Protein AF-A0A6B3GI11-F1 (afdb_monomer)

Solvent-accessible surface area (backbone atoms only — not comparable to full-atom values): 4671 Å² total; per-residue (Å²): 140,81,81,87,80,78,80,76,79,82,70,86,63,84,71,82,50,66,64,58,53,45,37,35,76,75,70,70,37,95,67,73,62,84,64,42,51,62,52,25,54,42,41,63,73,71,45,89,85,86,88,88,71,62,90,90,64,56,65,64,54,50,56,53,49,45,74,74,99

pLDDT: mean 87.45, std 19.05, range [42.88, 98.62]

Radius of gyration: 17.85 Å; Cα contacts (8 Å, |Δi|>4): 46; chains: 1; bounding box: 66×25×20 Å

Foldseek 3Di:
DDDDDDPPPPPPPVDDDQLQVCCCPPVVDNDQDDCLVVLQVCVLVVHDDDDDDDPVNPVVSSPVSSVVD

Sequence (69 aa):
MDETTGTVTDTGTGGESEARRTLHRVFGYESFRGEQGAIIEHVVAGGDAVVLMPTGGGKSLCYQIPSLV

Structure (mmCIF, N/CA/C/O backbone):
data_AF-A0A6B3GI11-F1
#
_entry.id   AF-A0A6B3GI11-F1
#
loop_
_atom_site.group_PDB
_atom_site.id
_atom_site.type_symbol
_atom_site.label_atom_id
_atom_site.label_alt_id
_atom_site.label_comp_id
_atom_site.label_asym_id
_atom_site.label_entity_id
_atom_site.label_seq_id
_atom_site.pdbx_PDB_ins_code
_atom_site.Cartn_x
_atom_site.Cartn_y
_atom_site.Cartn_z
_atom_site.occupancy
_atom_site.B_iso_or_equiv
_atom_site.auth_seq_id
_atom_site.auth_comp_id
_atom_site.auth_asym_id
_atom_site.auth_atom_id
_atom_site.pdbx_PDB_model_num
ATOM 1 N N . MET A 1 1 ? -52.611 13.270 4.805 1.00 52.09 1 MET A N 1
ATOM 2 C CA . MET A 1 1 ? -53.110 12.358 3.761 1.00 52.09 1 MET A CA 1
ATOM 3 C C . MET A 1 1 ? -52.798 13.087 2.468 1.00 52.09 1 MET A C 1
ATOM 5 O O . MET A 1 1 ? -53.517 14.016 2.143 1.00 52.09 1 MET A O 1
ATOM 9 N N . ASP A 1 2 ? -51.579 13.021 1.953 1.00 44.47 2 ASP A N 1
ATOM 10 C CA . ASP A 1 2 ? -50.940 11.873 1.288 1.00 44.47 2 ASP A CA 1
ATOM 11 C C . ASP A 1 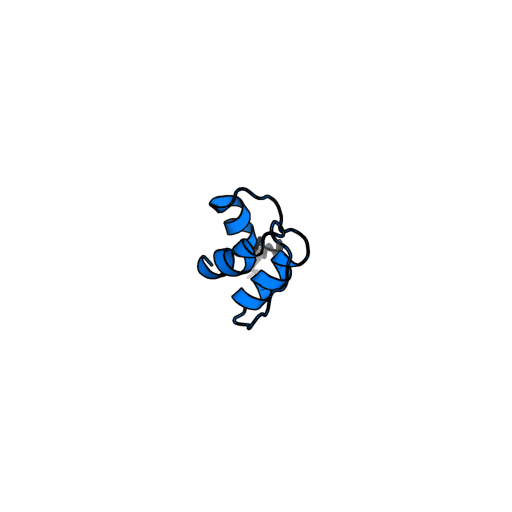2 ? -49.427 12.201 1.210 1.00 44.47 2 ASP A C 1
ATOM 13 O O . ASP A 1 2 ? -49.067 13.323 0.859 1.00 44.47 2 ASP A O 1
ATOM 17 N N . GLU A 1 3 ? -48.599 11.522 2.001 1.00 42.88 3 GLU A N 1
ATOM 18 C CA . GLU A 1 3 ? -47.628 10.501 1.561 1.00 42.88 3 GLU A CA 1
ATOM 19 C C . GLU A 1 3 ? -46.372 11.034 0.833 1.00 42.88 3 GLU A C 1
ATOM 21 O O . GLU A 1 3 ? -46.353 11.401 -0.335 1.00 42.88 3 GLU A O 1
ATOM 26 N N . THR A 1 4 ? -45.292 11.076 1.620 1.00 60.66 4 THR A N 1
ATOM 27 C CA . THR A 1 4 ? -43.899 10.745 1.298 1.00 60.66 4 THR A CA 1
ATOM 28 C C . THR A 1 4 ? -43.568 10.484 -0.174 1.00 60.66 4 THR A C 1
ATOM 30 O O . THR A 1 4 ? -43.849 9.420 -0.710 1.00 60.66 4 THR A O 1
ATOM 33 N N . THR A 1 5 ? -42.772 11.366 -0.777 1.00 51.47 5 THR A N 1
ATOM 34 C CA . THR A 1 5 ? -41.802 10.941 -1.796 1.00 51.47 5 THR A CA 1
ATOM 35 C C . THR A 1 5 ? -40.425 11.367 -1.316 1.00 51.47 5 THR A C 1
ATOM 37 O O . THR A 1 5 ? -39.909 12.428 -1.655 1.00 51.47 5 THR A O 1
ATOM 40 N N . GLY A 1 6 ? -39.852 10.536 -0.444 1.00 49.62 6 GLY A N 1
ATOM 41 C CA . GLY A 1 6 ? -38.417 10.525 -0.237 1.00 49.62 6 GLY A CA 1
ATOM 42 C C . GLY A 1 6 ? -37.770 10.095 -1.544 1.00 49.62 6 GLY A C 1
ATOM 43 O O . GLY A 1 6 ? -37.892 8.942 -1.952 1.00 49.62 6 GLY A O 1
ATOM 44 N N . THR A 1 7 ? -37.085 11.012 -2.214 1.00 46.97 7 THR A N 1
ATOM 45 C CA . THR A 1 7 ? -36.089 10.635 -3.212 1.00 46.97 7 THR A CA 1
ATOM 46 C C . THR A 1 7 ? -34.919 10.012 -2.467 1.00 46.97 7 THR A C 1
ATOM 48 O O . THR A 1 7 ? -33.981 10.694 -2.060 1.00 46.97 7 THR A O 1
ATOM 51 N N . VAL A 1 8 ? -35.004 8.698 -2.257 1.00 58.53 8 VAL A N 1
ATOM 52 C CA . VAL A 1 8 ? -33.837 7.849 -2.042 1.00 58.53 8 VAL A CA 1
ATOM 53 C C . VAL A 1 8 ? -33.061 7.891 -3.352 1.00 58.53 8 VAL A C 1
ATOM 55 O O . VAL A 1 8 ? -33.344 7.143 -4.283 1.00 58.53 8 VAL A O 1
ATOM 58 N N . THR A 1 9 ? -32.111 8.816 -3.464 1.00 48.88 9 THR A N 1
ATOM 59 C CA . THR A 1 9 ? -31.030 8.665 -4.434 1.00 48.88 9 THR A CA 1
ATOM 60 C C . THR A 1 9 ? -30.098 7.597 -3.881 1.00 48.88 9 THR A C 1
ATOM 62 O O . THR A 1 9 ? -29.104 7.895 -3.222 1.00 48.88 9 THR A O 1
ATOM 65 N N . ASP A 1 10 ? -30.462 6.339 -4.120 1.00 57.56 10 ASP A N 1
ATOM 66 C CA . ASP A 1 10 ? -29.499 5.249 -4.188 1.00 57.56 10 ASP A CA 1
ATOM 67 C C . ASP A 1 10 ? -28.636 5.484 -5.432 1.00 57.56 10 ASP A C 1
ATOM 69 O O . ASP A 1 10 ? -28.886 4.977 -6.521 1.00 57.56 10 ASP A O 1
ATOM 73 N N . THR A 1 11 ? -27.643 6.355 -5.293 1.00 50.16 11 THR A N 1
ATOM 74 C CA . THR A 1 11 ? -26.456 6.291 -6.135 1.00 50.16 11 THR A CA 1
ATOM 75 C C . THR A 1 11 ? -25.431 5.497 -5.351 1.00 50.16 11 THR A C 1
ATOM 77 O O . THR A 1 11 ? -24.583 6.073 -4.668 1.00 50.16 11 THR A O 1
ATOM 80 N N . GLY A 1 12 ? -25.525 4.170 -5.439 1.00 50.03 12 GLY A N 1
ATOM 81 C CA . GLY A 1 12 ? -24.429 3.248 -5.163 1.00 50.03 12 GLY A CA 1
ATOM 82 C C . GLY A 1 12 ? -23.263 3.505 -6.119 1.00 50.03 12 GLY A C 1
ATOM 83 O O . GLY A 1 12 ? -22.946 2.693 -6.981 1.00 50.03 12 GLY A O 1
ATOM 84 N N . THR A 1 13 ? -22.626 4.666 -5.996 1.00 47.62 13 THR A N 1
ATOM 85 C CA . THR A 1 13 ? -21.306 4.912 -6.557 1.00 47.62 13 THR A CA 1
ATOM 86 C C . THR A 1 13 ? -20.351 4.144 -5.664 1.00 47.62 13 THR A C 1
ATOM 88 O O . THR A 1 13 ? -20.194 4.504 -4.498 1.00 47.62 13 THR A O 1
ATOM 91 N N . GLY A 1 14 ? -19.750 3.069 -6.179 1.00 49.16 14 GLY A N 1
ATOM 92 C CA . GLY A 1 14 ? -18.662 2.368 -5.500 1.00 49.16 14 GLY A CA 1
ATOM 93 C C . GLY A 1 14 ? -17.614 3.384 -5.053 1.00 49.16 14 GLY A C 1
ATOM 94 O O . GLY A 1 14 ? -16.887 3.938 -5.878 1.00 49.16 14 GLY A O 1
ATOM 95 N N . GLY A 1 15 ? -17.622 3.706 -3.760 1.00 69.88 15 GLY A N 1
ATOM 96 C CA . GLY A 1 15 ? -16.786 4.750 -3.192 1.00 69.88 15 GLY A CA 1
ATOM 97 C C . GLY A 1 15 ? -15.317 4.391 -3.354 1.00 69.88 15 GLY A C 1
ATOM 98 O O . GLY A 1 15 ? -14.920 3.238 -3.197 1.00 69.88 15 GLY A O 1
ATOM 99 N N . GLU A 1 16 ? -14.496 5.384 -3.676 1.00 82.25 16 GLU A N 1
ATOM 100 C CA . GLU A 1 16 ? -13.050 5.209 -3.708 1.00 82.25 16 GLU A CA 1
ATOM 101 C C . GLU A 1 16 ? -12.525 4.782 -2.329 1.00 82.25 16 GLU A C 1
ATOM 103 O O . GLU A 1 16 ? -12.709 5.503 -1.339 1.00 82.25 16 GLU A O 1
ATOM 108 N N . SER A 1 17 ? -11.841 3.632 -2.271 1.00 94.25 17 SER A N 1
ATOM 109 C CA . SER A 1 17 ? -11.239 3.139 -1.031 1.00 94.25 17 SER A CA 1
ATOM 110 C C . SER A 1 17 ? -10.264 4.170 -0.450 1.00 94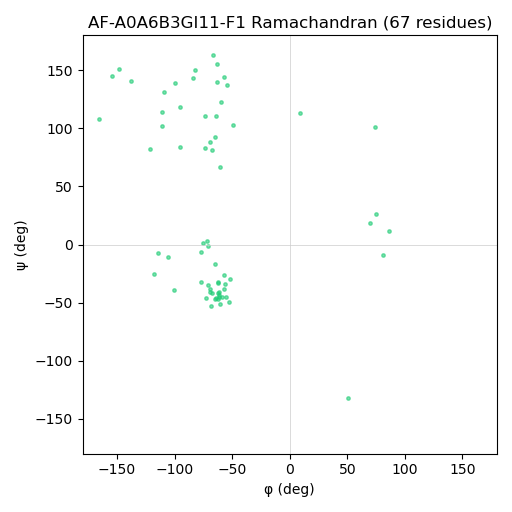.25 17 SER A C 1
ATOM 112 O O . SER A 1 17 ? -9.571 4.877 -1.187 1.00 94.25 17 SER A O 1
ATOM 114 N N . GLU A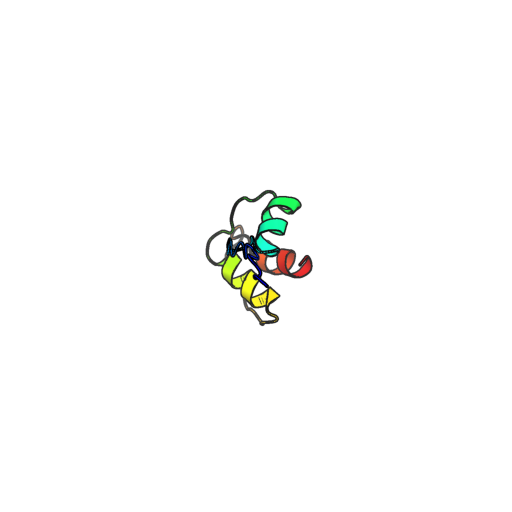 1 18 ? -10.195 4.271 0.883 1.00 96.88 18 GLU A N 1
ATOM 115 C CA . GLU A 1 18 ? -9.235 5.167 1.555 1.00 96.88 18 GLU A CA 1
ATOM 116 C C . GLU A 1 18 ? -7.793 4.861 1.124 1.00 96.88 18 GLU A C 1
ATOM 118 O O . GLU A 1 18 ? -6.987 5.770 0.930 1.00 96.88 18 GLU A O 1
ATOM 123 N N . ALA A 1 19 ? -7.487 3.586 0.862 1.00 97.94 19 ALA A N 1
ATOM 124 C CA . ALA A 1 19 ? -6.204 3.160 0.318 1.00 97.94 19 ALA A CA 1
ATOM 125 C C . ALA A 1 19 ? -5.893 3.816 -1.042 1.00 97.94 19 ALA A C 1
ATOM 127 O O . ALA A 1 19 ? -4.781 4.311 -1.234 1.00 97.94 19 ALA A O 1
ATOM 128 N N . ARG A 1 20 ? -6.861 3.873 -1.973 1.00 97.75 20 ARG A N 1
ATOM 129 C CA . ARG A 1 20 ? -6.680 4.519 -3.288 1.00 97.75 20 ARG A CA 1
ATOM 130 C C . ARG A 1 20 ? -6.560 6.043 -3.161 1.00 97.75 20 ARG A C 1
ATOM 132 O O . ARG A 1 20 ? -5.681 6.638 -3.785 1.00 97.75 20 ARG A O 1
ATOM 139 N N . ARG A 1 21 ? -7.328 6.659 -2.256 1.00 98.06 21 ARG A N 1
ATOM 140 C CA . ARG A 1 21 ? -7.181 8.089 -1.927 1.00 98.06 21 ARG A CA 1
ATOM 141 C C . ARG A 1 21 ? -5.801 8.415 -1.362 1.00 98.06 21 ARG A C 1
ATOM 143 O O . ARG A 1 21 ? -5.200 9.417 -1.750 1.00 98.06 21 ARG A O 1
ATOM 150 N N . THR A 1 22 ? -5.283 7.580 -0.465 1.00 98.38 22 THR A N 1
ATOM 151 C CA . THR A 1 22 ? -3.944 7.736 0.115 1.00 98.38 22 THR A CA 1
ATOM 152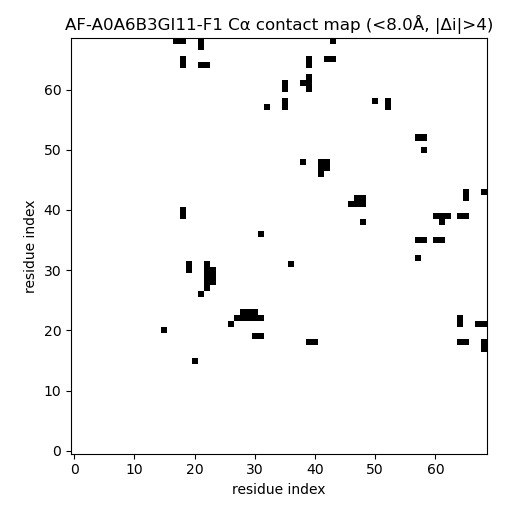 C C . THR A 1 22 ? -2.853 7.524 -0.928 1.00 98.38 22 THR A C 1
ATOM 154 O O . THR A 1 22 ? -1.915 8.320 -0.981 1.00 98.38 22 THR A O 1
ATOM 157 N N . LEU A 1 23 ? -2.996 6.524 -1.805 1.00 98.38 23 LEU A N 1
ATOM 158 C CA . LEU A 1 23 ? -2.091 6.300 -2.933 1.00 98.38 23 LEU A CA 1
ATOM 159 C C . LEU A 1 23 ? -1.932 7.574 -3.779 1.00 98.38 23 LEU A C 1
ATOM 161 O O . LEU A 1 23 ? -0.810 8.015 -4.026 1.00 98.38 23 LEU A O 1
ATOM 165 N N . HIS A 1 24 ? -3.047 8.199 -4.156 1.00 98.31 24 HIS A N 1
ATOM 166 C CA . HIS A 1 24 ? -3.019 9.422 -4.950 1.00 98.31 24 HIS A CA 1
ATOM 167 C C . HIS A 1 24 ? -2.465 10.615 -4.155 1.00 98.31 24 HIS A C 1
ATOM 169 O O . HIS A 1 24 ? -1.518 11.269 -4.582 1.00 98.31 24 HIS A O 1
ATOM 175 N N . ARG A 1 25 ? -3.018 10.897 -2.970 1.00 98.19 25 ARG A N 1
ATOM 176 C CA . ARG A 1 25 ? -2.710 12.118 -2.204 1.00 98.19 25 ARG A CA 1
ATOM 177 C C . ARG A 1 25 ? -1.306 12.137 -1.595 1.00 98.19 25 ARG A C 1
ATOM 179 O O . ARG A 1 25 ? -0.733 13.213 -1.465 1.00 98.19 25 ARG A O 1
ATOM 186 N N . VAL A 1 26 ? -0.784 10.986 -1.171 1.00 98.25 26 VAL A N 1
ATOM 187 C CA . VAL A 1 26 ? 0.501 10.890 -0.453 1.00 98.25 26 VAL A CA 1
ATOM 188 C C . VAL A 1 26 ? 1.628 10.443 -1.378 1.00 98.25 26 VAL A C 1
ATOM 190 O O . VAL A 1 26 ? 2.737 10.961 -1.276 1.00 98.25 26 VAL A O 1
ATOM 193 N N . PHE A 1 27 ? 1.352 9.507 -2.288 1.00 97.94 27 PHE A N 1
ATOM 194 C CA . PHE A 1 27 ? 2.378 8.904 -3.144 1.00 97.94 27 PHE A CA 1
ATOM 195 C C . PHE A 1 27 ? 2.329 9.396 -4.596 1.00 97.94 27 PHE A C 1
ATOM 197 O O . PHE A 1 27 ? 3.269 9.140 -5.346 1.00 97.94 27 PHE A O 1
ATOM 204 N N . GLY A 1 28 ? 1.274 10.115 -4.998 1.00 98.12 28 GLY A N 1
ATOM 205 C CA . GLY A 1 28 ? 1.147 10.682 -6.342 1.00 98.12 28 GLY A CA 1
ATOM 206 C C . GLY A 1 28 ? 0.921 9.643 -7.442 1.00 98.12 28 GLY A C 1
ATOM 207 O O . GLY A 1 28 ? 1.175 9.938 -8.607 1.00 98.12 28 GLY A O 1
ATOM 208 N N . TYR A 1 29 ? 0.485 8.426 -7.096 1.00 98.00 29 TYR A N 1
ATOM 209 C CA . TYR A 1 29 ? 0.193 7.379 -8.076 1.00 98.00 29 TYR A CA 1
ATOM 210 C C . TYR A 1 29 ? -1.310 7.278 -8.349 1.00 98.00 29 TYR A C 1
ATOM 212 O O . TYR A 1 29 ? -2.125 7.323 -7.430 1.00 98.00 29 TYR A O 1
ATOM 220 N N . GLU A 1 30 ? -1.672 7.097 -9.618 1.00 96.31 30 GLU A N 1
ATOM 221 C CA . GLU A 1 30 ? -3.072 6.982 -10.052 1.00 96.31 30 GLU A CA 1
ATOM 222 C C . GLU A 1 30 ? -3.673 5.603 -9.748 1.00 96.31 30 GLU A C 1
ATOM 224 O O . GLU A 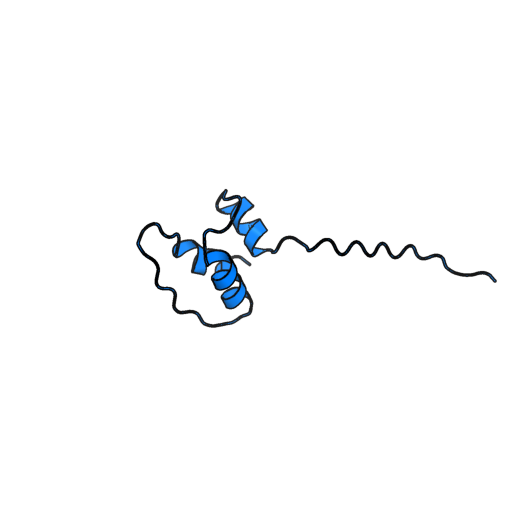1 30 ? -4.867 5.482 -9.473 1.00 96.31 30 GLU A O 1
ATOM 229 N N . SER A 1 31 ? -2.847 4.554 -9.784 1.00 97.06 31 SER A N 1
ATOM 230 C CA . SER A 1 31 ? -3.295 3.176 -9.601 1.00 97.06 31 SER A CA 1
ATOM 231 C C . SER A 1 31 ? -2.240 2.301 -8.933 1.00 97.06 31 SER A C 1
ATOM 233 O O . SER A 1 31 ? -1.030 2.492 -9.093 1.00 97.06 31 SER A O 1
ATOM 235 N N . PHE A 1 32 ? -2.714 1.288 -8.210 1.00 97.88 32 PHE A N 1
ATOM 236 C CA . PHE A 1 32 ? -1.874 0.192 -7.746 1.00 97.88 32 PHE A CA 1
ATOM 237 C C . PHE A 1 32 ? -1.305 -0.592 -8.932 1.00 97.88 32 PHE A C 1
ATOM 239 O O . PHE A 1 32 ? -1.873 -0.605 -10.026 1.00 97.88 32 PHE A O 1
ATOM 246 N N . ARG A 1 33 ? -0.172 -1.260 -8.712 1.00 97.25 33 ARG A N 1
ATOM 247 C CA . ARG A 1 33 ? 0.454 -2.145 -9.701 1.00 97.25 33 ARG A CA 1
ATOM 248 C C . ARG A 1 33 ? 0.317 -3.597 -9.266 1.00 97.25 33 ARG A 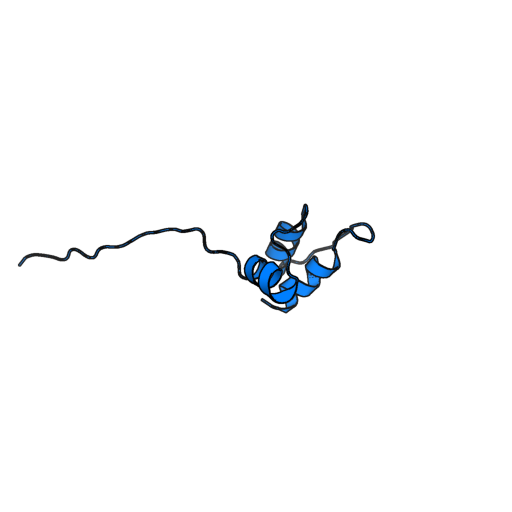C 1
ATOM 250 O O . ARG A 1 33 ? 0.684 -3.929 -8.140 1.00 97.25 33 ARG A O 1
ATOM 257 N N . GLY A 1 34 ? -0.137 -4.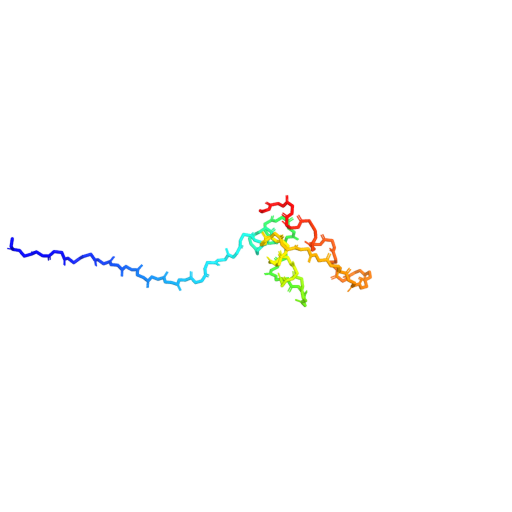457 -10.177 1.00 96.00 34 GLY A N 1
ATOM 258 C CA . GLY A 1 34 ? -0.321 -5.887 -9.909 1.00 96.00 34 GLY A CA 1
ATOM 259 C C . GLY A 1 34 ? -1.122 -6.127 -8.627 1.00 96.00 34 GLY A C 1
ATOM 260 O O . GLY A 1 34 ? -2.115 -5.450 -8.375 1.00 96.00 34 GLY A O 1
ATOM 261 N N . GLU A 1 35 ? -0.619 -7.019 -7.777 1.00 96.94 35 GLU A N 1
ATOM 262 C CA . GLU A 1 35 ? -1.293 -7.459 -6.548 1.00 96.94 35 GLU A CA 1
ATOM 263 C C . GLU A 1 35 ? -1.254 -6.448 -5.386 1.00 96.94 35 GLU A C 1
ATOM 265 O O . GLU A 1 35 ? -1.764 -6.740 -4.308 1.00 96.94 35 GLU A O 1
ATOM 270 N N . GLN A 1 36 ? -0.659 -5.258 -5.556 1.00 98.44 36 GLN A N 1
ATOM 271 C CA . GLN A 1 36 ? -0.540 -4.275 -4.468 1.00 98.44 36 GLN A CA 1
ATOM 272 C C . GLN A 1 36 ? -1.894 -3.928 -3.840 1.00 98.44 36 GLN A C 1
ATOM 274 O O . GLN A 1 36 ? -1.986 -3.895 -2.617 1.00 98.44 36 GLN A O 1
ATOM 279 N N . GLY A 1 37 ? -2.924 -3.695 -4.662 1.00 97.88 37 GLY A N 1
ATOM 280 C CA . GLY A 1 37 ? -4.263 -3.343 -4.181 1.00 97.88 37 GLY A CA 1
ATOM 281 C C . GLY A 1 37 ? -4.856 -4.442 -3.303 1.00 97.88 37 GLY A C 1
ATOM 282 O O . GLY A 1 37 ? -5.205 -4.180 -2.158 1.00 97.88 37 GLY A O 1
ATOM 283 N N . ALA A 1 38 ? -4.850 -5.685 -3.794 1.00 97.94 38 ALA A N 1
ATOM 284 C CA . ALA A 1 38 ? -5.370 -6.839 -3.062 1.00 97.94 38 ALA A CA 1
ATOM 285 C C . ALA A 1 38 ? -4.606 -7.100 -1.750 1.00 97.94 38 ALA A C 1
ATOM 287 O O . ALA A 1 38 ? -5.218 -7.361 -0.717 1.00 97.94 38 ALA A O 1
ATOM 288 N N . ILE A 1 39 ? -3.272 -6.981 -1.762 1.00 98.50 39 ILE A N 1
ATOM 289 C CA . ILE A 1 39 ? -2.441 -7.121 -0.555 1.00 98.50 39 ILE A CA 1
ATOM 290 C C . ILE A 1 39 ? -2.792 -6.038 0.472 1.00 98.50 39 ILE A C 1
ATOM 292 O O . ILE A 1 39 ? -2.952 -6.339 1.651 1.00 98.50 39 ILE A O 1
ATOM 296 N N . ILE A 1 40 ? -2.899 -4.781 0.035 1.00 98.56 40 ILE A N 1
ATOM 297 C CA . ILE A 1 40 ? -3.209 -3.648 0.913 1.00 98.56 40 ILE A CA 1
ATOM 298 C C . ILE A 1 40 ? -4.607 -3.805 1.507 1.00 98.56 40 ILE A C 1
ATOM 300 O O . ILE A 1 40 ? -4.761 -3.647 2.712 1.00 98.56 40 ILE A O 1
ATOM 304 N N . GLU A 1 41 ? -5.607 -4.150 0.697 1.00 98.00 41 GLU A N 1
ATOM 305 C CA . GLU A 1 41 ? -6.981 -4.367 1.158 1.00 98.00 41 GLU A CA 1
ATOM 306 C C . GLU A 1 41 ? -7.070 -5.508 2.178 1.00 98.00 41 GLU A C 1
ATOM 308 O O . GLU A 1 41 ? -7.732 -5.356 3.203 1.00 98.00 41 GLU A O 1
ATOM 313 N N . HIS A 1 42 ? -6.345 -6.610 1.957 1.00 98.31 42 HIS A N 1
ATOM 314 C CA . HIS A 1 42 ? -6.263 -7.720 2.911 1.00 98.31 42 HIS A CA 1
ATOM 315 C C . HIS A 1 42 ? -5.669 -7.290 4.258 1.00 98.31 42 HIS A C 1
ATOM 317 O O . HIS A 1 42 ? -6.219 -7.619 5.308 1.00 98.31 42 HIS A O 1
ATOM 323 N N . VAL A 1 43 ? -4.578 -6.518 4.240 1.00 98.44 43 VAL A N 1
ATOM 324 C CA . VAL A 1 43 ? -3.933 -6.030 5.471 1.00 98.44 43 VAL A CA 1
ATOM 325 C C . VAL A 1 43 ? -4.801 -4.991 6.186 1.00 98.44 43 VAL A C 1
ATOM 327 O O . VAL A 1 43 ? -4.940 -5.047 7.405 1.00 98.44 43 VAL A O 1
ATOM 330 N N . VAL A 1 44 ? -5.441 -4.079 5.449 1.00 98.00 44 VAL A N 1
ATOM 331 C CA . VAL A 1 44 ? -6.381 -3.090 6.010 1.00 98.00 44 VAL A CA 1
ATOM 332 C C . VAL A 1 44 ? -7.594 -3.772 6.651 1.00 98.00 44 VAL A C 1
ATOM 334 O O . VAL A 1 44 ? -8.091 -3.303 7.671 1.00 98.00 44 VAL A O 1
ATOM 337 N N . ALA A 1 45 ? -8.036 -4.916 6.124 1.00 97.69 45 ALA A N 1
ATOM 338 C CA . ALA A 1 45 ? -9.080 -5.737 6.738 1.00 97.69 45 ALA A CA 1
ATOM 339 C C . ALA A 1 45 ? -8.623 -6.482 8.016 1.00 97.69 45 ALA A C 1
ATOM 341 O O . ALA A 1 45 ? -9.402 -7.242 8.591 1.00 97.69 45 ALA A O 1
ATOM 342 N N . GLY A 1 46 ? -7.382 -6.273 8.471 1.00 97.56 46 GLY A N 1
ATOM 343 C CA . GLY A 1 46 ? -6.798 -6.912 9.652 1.00 97.56 46 GLY A CA 1
ATOM 344 C C . GLY A 1 46 ? -6.167 -8.280 9.380 1.00 97.56 46 GLY A C 1
ATOM 345 O O . GLY A 1 46 ? -5.869 -9.004 10.326 1.00 97.56 46 GLY A O 1
ATOM 346 N N . GLY A 1 47 ? -5.991 -8.658 8.111 1.00 98.38 47 GLY A N 1
ATOM 347 C CA . GLY A 1 47 ? -5.358 -9.913 7.721 1.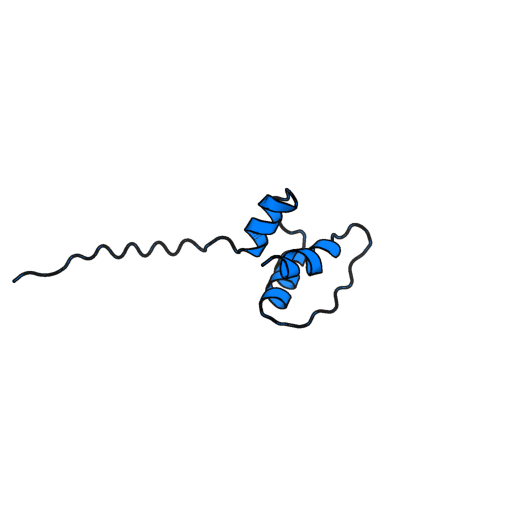00 98.38 47 GLY A CA 1
ATOM 348 C C . GLY A 1 47 ? -3.828 -9.852 7.727 1.00 98.38 47 GLY A C 1
ATOM 349 O O . GLY A 1 47 ? -3.220 -8.828 7.417 1.00 98.38 47 GLY A O 1
ATOM 350 N N . ASP A 1 48 ? -3.189 -10.989 8.000 1.00 98.31 48 ASP A N 1
ATOM 351 C CA . ASP A 1 48 ? -1.733 -11.134 7.899 1.00 98.31 48 ASP A CA 1
ATOM 352 C C . ASP A 1 48 ? -1.295 -11.451 6.463 1.00 98.31 48 ASP A C 1
ATOM 354 O O . ASP A 1 48 ? -1.950 -12.224 5.759 1.00 98.31 48 ASP A O 1
ATOM 358 N N . ALA A 1 49 ? -0.153 -10.908 6.031 1.00 97.25 49 ALA A N 1
ATOM 359 C CA . ALA A 1 49 ? 0.394 -11.143 4.694 1.00 97.25 49 ALA A CA 1
ATOM 360 C C . ALA A 1 49 ? 1.913 -11.372 4.704 1.00 97.25 49 ALA A C 1
ATOM 362 O O . ALA A 1 49 ? 2.667 -10.667 5.374 1.00 97.25 49 ALA A O 1
ATOM 363 N N . VAL A 1 50 ? 2.379 -12.308 3.870 1.00 97.88 50 VAL A N 1
ATOM 364 C CA . VAL A 1 50 ? 3.799 -12.475 3.521 1.00 97.88 50 VAL A CA 1
ATOM 365 C C . VAL A 1 50 ? 3.984 -12.071 2.063 1.00 97.88 50 VAL A C 1
ATOM 367 O O . VAL A 1 50 ? 3.466 -12.720 1.158 1.00 97.88 50 VAL A O 1
ATOM 370 N N . VAL A 1 51 ? 4.730 -10.990 1.824 1.00 97.56 51 VAL A N 1
ATOM 371 C CA . VAL A 1 51 ? 4.814 -10.361 0.497 1.00 97.56 51 VAL A CA 1
ATOM 372 C C . VAL A 1 51 ? 6.193 -10.555 -0.138 1.00 97.56 51 VAL A C 1
ATOM 374 O O . VAL A 1 51 ? 7.150 -9.820 0.140 1.00 97.56 51 VAL A O 1
ATOM 377 N N . LEU A 1 52 ? 6.288 -11.491 -1.086 1.00 97.19 52 LEU A N 1
ATOM 378 C CA . LEU A 1 52 ? 7.470 -11.681 -1.930 1.00 97.19 52 LEU A CA 1
ATOM 379 C C . LEU A 1 52 ? 7.305 -10.939 -3.262 1.00 97.19 52 LEU A C 1
ATOM 381 O O . LEU A 1 52 ? 6.402 -11.197 -4.042 1.00 97.19 52 LEU A O 1
ATOM 385 N N . MET A 1 53 ? 8.198 -9.988 -3.512 1.00 96.31 53 MET A N 1
ATOM 386 C CA . MET A 1 53 ? 8.222 -9.134 -4.707 1.00 96.31 53 MET A CA 1
ATOM 387 C C . MET A 1 53 ? 9.669 -8.684 -4.912 1.00 96.31 53 MET A C 1
ATOM 389 O O . MET A 1 53 ? 10.336 -8.444 -3.896 1.00 96.31 53 MET A O 1
ATOM 393 N N . PRO A 1 54 ? 10.139 -8.531 -6.159 1.00 96.75 54 PRO A N 1
ATOM 394 C CA . PRO A 1 54 ? 11.486 -8.055 -6.449 1.00 96.75 54 PRO A CA 1
ATOM 395 C C . PRO A 1 54 ? 11.683 -6.591 -6.030 1.00 96.75 54 PRO A C 1
ATOM 397 O O . PRO A 1 54 ? 10.722 -5.835 -5.838 1.00 96.75 54 PRO A O 1
ATOM 400 N N . THR A 1 55 ? 12.944 -6.169 -5.934 1.00 95.75 55 THR A N 1
ATOM 401 C CA . THR A 1 55 ? 13.305 -4.751 -5.792 1.00 95.75 55 THR A CA 1
ATOM 402 C C . THR A 1 55 ? 12.681 -3.933 -6.925 1.00 95.75 55 THR A C 1
ATOM 404 O O . THR A 1 55 ? 12.650 -4.373 -8.071 1.00 95.75 55 THR A O 1
ATOM 407 N N . GLY A 1 56 ? 12.137 -2.756 -6.603 1.00 95.31 56 GLY A N 1
ATOM 408 C CA . GLY A 1 56 ? 11.403 -1.918 -7.561 1.00 95.31 56 GLY A CA 1
ATOM 409 C C . GLY A 1 56 ? 9.942 -2.333 -7.796 1.00 95.31 56 GLY A C 1
ATOM 410 O O . GLY A 1 56 ? 9.182 -1.553 -8.361 1.00 95.31 56 GLY A O 1
ATOM 411 N N . GLY A 1 57 ? 9.497 -3.491 -7.289 1.00 95.44 57 GLY A N 1
ATOM 412 C CA . GLY A 1 57 ? 8.099 -3.944 -7.380 1.00 95.44 57 GLY A CA 1
ATOM 413 C C . GLY A 1 57 ? 7.107 -3.168 -6.499 1.00 95.44 57 GLY A C 1
ATOM 414 O O . GLY A 1 57 ? 5.916 -3.455 -6.505 1.00 95.44 57 GLY A O 1
ATOM 415 N N . GLY A 1 58 ? 7.577 -2.192 -5.719 1.00 97.12 58 GLY A N 1
ATOM 416 C CA . GLY A 1 58 ? 6.722 -1.350 -4.877 1.00 97.12 58 GLY A CA 1
ATOM 417 C C . GLY A 1 58 ? 6.183 -2.032 -3.615 1.00 97.12 58 GLY A C 1
ATOM 418 O O . GLY A 1 58 ? 5.157 -1.610 -3.096 1.00 97.12 58 GLY A O 1
ATOM 419 N N . LYS A 1 59 ? 6.888 -3.042 -3.080 1.00 98.12 59 LYS A N 1
ATOM 420 C CA . LYS A 1 59 ? 6.564 -3.690 -1.790 1.00 98.12 59 LYS A CA 1
ATOM 421 C C . LYS A 1 59 ? 6.386 -2.689 -0.641 1.00 98.12 59 LYS A C 1
ATOM 423 O O . LYS A 1 59 ? 5.624 -2.954 0.278 1.00 98.12 59 LYS A O 1
ATOM 428 N N . SER A 1 60 ? 7.076 -1.547 -0.689 1.00 98.00 60 SER A N 1
ATOM 429 C CA . SER A 1 60 ? 6.958 -0.510 0.338 1.00 98.00 60 SER A CA 1
ATOM 430 C C . SER A 1 60 ? 5.529 -0.006 0.514 1.00 98.00 60 SER A C 1
ATOM 432 O O . SER A 1 60 ? 5.074 0.162 1.642 1.00 98.00 60 SER A O 1
ATOM 434 N N . LEU A 1 61 ? 4.781 0.138 -0.584 1.00 98.25 61 LEU A N 1
ATOM 435 C CA . LEU A 1 61 ? 3.382 0.558 -0.534 1.00 98.25 61 LEU A CA 1
ATOM 436 C C . LEU A 1 61 ? 2.506 -0.449 0.229 1.00 98.25 61 LEU A C 1
ATOM 438 O O . LEU A 1 61 ? 1.595 -0.027 0.937 1.00 98.25 61 LEU A O 1
ATOM 442 N N . CYS A 1 62 ? 2.827 -1.749 0.160 1.00 98.19 62 CYS A N 1
ATOM 443 C CA . CYS A 1 62 ? 2.077 -2.827 0.815 1.00 98.19 62 CYS A CA 1
ATOM 444 C C . CYS A 1 62 ? 2.092 -2.772 2.350 1.00 98.19 62 CYS A C 1
ATOM 446 O O . CYS A 1 62 ? 1.259 -3.426 2.962 1.00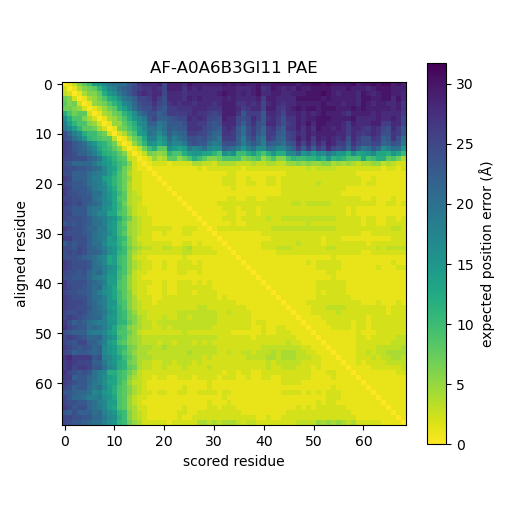 98.19 62 CYS A O 1
ATOM 448 N N . TYR A 1 63 ? 3.005 -2.020 2.976 1.00 97.56 63 TYR A N 1
ATOM 449 C CA . TYR A 1 63 ? 2.982 -1.779 4.429 1.00 97.56 63 TYR A CA 1
ATOM 450 C C . TYR A 1 63 ? 2.812 -0.298 4.790 1.00 97.56 63 TYR A C 1
ATOM 452 O O . TYR A 1 63 ? 2.288 0.020 5.856 1.00 97.56 63 TYR A O 1
ATOM 460 N N . GLN A 1 64 ? 3.213 0.624 3.911 1.00 98.62 64 GLN A N 1
ATOM 461 C CA . GLN A 1 64 ? 3.082 2.059 4.166 1.00 98.62 64 GLN A CA 1
ATOM 462 C C . GLN A 1 64 ? 1.634 2.536 4.079 1.00 98.62 64 GLN A C 1
ATOM 464 O O . GLN A 1 64 ? 1.202 3.268 4.960 1.00 98.62 64 GLN A O 1
ATOM 469 N N . ILE A 1 65 ? 0.881 2.130 3.050 1.00 98.50 65 ILE A N 1
ATOM 470 C CA . ILE A 1 65 ? -0.513 2.570 2.895 1.00 98.50 65 ILE A CA 1
ATOM 471 C C . ILE A 1 65 ? -1.403 2.042 4.028 1.00 98.50 65 ILE A C 1
ATOM 473 O O . ILE A 1 65 ? -2.089 2.872 4.616 1.00 98.50 65 ILE A O 1
ATOM 477 N N . PRO A 1 66 ? -1.356 0.746 4.412 1.00 98.25 66 PRO A N 1
ATOM 478 C CA . PRO A 1 66 ? -2.118 0.258 5.564 1.00 98.25 66 PRO A CA 1
ATOM 479 C C . PRO A 1 66 ? -1.817 0.985 6.879 1.00 98.25 66 PRO A C 1
ATOM 481 O O . PRO A 1 66 ? -2.668 1.049 7.747 1.00 98.25 66 PRO A O 1
ATOM 484 N N . SER A 1 67 ? -0.620 1.557 7.035 1.00 98.06 67 SER A N 1
ATOM 485 C CA . SER A 1 67 ? -0.259 2.311 8.246 1.00 98.06 67 SER A CA 1
ATOM 486 C C . SER A 1 67 ? -0.873 3.720 8.298 1.00 98.06 67 SER A C 1
ATOM 488 O O . SER A 1 67 ? -0.689 4.429 9.286 1.00 98.06 67 SER A O 1
ATOM 490 N N . LEU A 1 68 ? -1.529 4.165 7.222 1.00 97.75 68 LEU A N 1
ATOM 491 C CA . LEU A 1 68 ? -2.065 5.520 7.060 1.00 97.75 68 LEU A CA 1
ATOM 492 C C . LEU A 1 68 ? -3.598 5.571 6.985 1.00 97.75 68 LEU A C 1
ATOM 494 O O . LEU A 1 68 ? -4.140 6.677 6.926 1.00 97.75 68 LEU A O 1
ATOM 498 N N . VAL A 1 69 ? -4.276 4.421 6.925 1.00 95.94 69 VAL A N 1
ATOM 499 C CA . VAL A 1 69 ? -5.733 4.307 6.732 1.00 95.94 69 VAL A CA 1
ATOM 500 C C . VAL A 1 69 ? -6.371 3.371 7.743 1.00 95.94 69 VAL A C 1
ATOM 502 O O . VAL A 1 69 ? -5.640 2.532 8.307 1.00 95.94 69 VAL A O 1
#

Secondary structure (DSSP, 8-state):
--------------PPPHHHHHHHHHH--SS--TTHHHHHHHHHTT--------TTS-TTHHHHTGGG-

Mean predicted aligned error: 8.74 Å

Nearest PDB structures (foldseek):
  1oyy-assembly1_A  TM=9.655E-01  e=1.115E-03  Escherichia coli
  1oyw-assembly1_A  TM=9.374E-01  e=9.213E-04  Escherichia coli
  4q48-assembly1_A  TM=9.513E-01  e=2.104E-03  Deinococcus radiodurans R1 = ATCC 13939 = DSM 20539
  7a8r-assembly1_A  TM=9.605E-01  e=3.910E-02  Bos taurus
  7ohv-assembly1_D  TM=7.233E-01  e=5.288E-01  Saccharomyces cerevisiae S288C